Protein AF-A0A813KP44-F1 (afdb_monomer)

Nearest PDB structures (foldseek):
  4e7x-assembly2_B  TM=7.829E-01  e=6.860E-03  Schizosaccharomyces pombe 972h-
  4nku-assembly1_A  TM=8.073E-01  e=9.583E-03  Schizosaccharomyces pombe
  4e7x-assembly4_D  TM=8.511E-01  e=1.431E-02  Schizosaccharomyces pombe 972h-
  4nku-assembly2_B  TM=7.896E-01  e=1.870E-02  Schizosaccharomyces pombe
  4fhy-assembly1_A  TM=7.680E-01  e=2.000E-02  Schizosaccharomyces pombe 972h-

Mean predicted aligned error: 9.4 Å

Foldseek 3Di:
DPDPPPVVVVVVVVVVVVVVVVVVVVVVVVVVVVVVVVVVFAADPVVVVLLVVVQVLLQVQQPVLDPFKGKDWDPCVVVVNHTYPDDTHIDIDGNVDDVPDDDDPVRVVSCVVRSVVVQVVDPSDDDD

Structure (mmCIF, N/CA/C/O backbone):
data_AF-A0A813KP44-F1
#
_entry.id   AF-A0A813KP44-F1
#
loop_
_atom_site.group_PDB
_atom_site.id
_atom_site.type_symbol
_atom_site.label_atom_id
_atom_site.label_alt_id
_atom_site.label_comp_id
_atom_site.label_asym_id
_atom_site.label_entity_id
_atom_site.label_seq_id
_atom_site.pdbx_PDB_ins_code
_atom_site.Cartn_x
_atom_site.Cartn_y
_atom_site.Cartn_z
_atom_site.occupancy
_atom_site.B_iso_or_equiv
_atom_site.auth_seq_id
_atom_site.auth_comp_id
_atom_site.auth_asym_id
_atom_site.auth_atom_id
_atom_site.pdbx_PDB_model_num
ATOM 1 N N . THR A 1 1 ? -21.311 -11.856 73.648 1.00 53.50 1 THR A N 1
ATOM 2 C CA . THR A 1 1 ? -20.599 -10.884 72.781 1.00 53.50 1 THR A CA 1
ATOM 3 C C . THR A 1 1 ? -20.280 -11.401 71.371 1.00 53.50 1 THR A C 1
ATOM 5 O O . THR A 1 1 ? -19.382 -10.867 70.742 1.00 53.50 1 THR A O 1
ATOM 8 N N . LYS A 1 2 ? -20.999 -12.398 70.815 1.00 52.94 2 LYS A N 1
ATOM 9 C CA . LYS A 1 2 ? -20.636 -13.030 69.520 1.00 52.94 2 LYS A CA 1
ATOM 10 C C . LYS A 1 2 ? -21.686 -12.939 68.396 1.00 52.94 2 LYS A C 1
ATOM 12 O O . LYS A 1 2 ? -21.484 -13.541 67.354 1.00 52.94 2 LYS A O 1
ATOM 17 N N . GLN A 1 3 ? -22.782 -12.194 68.560 1.00 52.59 3 GLN A N 1
ATOM 18 C CA . GLN A 1 3 ? -23.870 -12.171 67.562 1.00 52.59 3 GLN A CA 1
ATOM 19 C C . GLN A 1 3 ? -23.836 -10.989 66.574 1.00 52.59 3 GLN A C 1
ATOM 21 O O . GLN A 1 3 ? -24.647 -10.955 65.659 1.00 52.59 3 GLN A O 1
ATOM 26 N N . GLN A 1 4 ? -22.887 -10.051 66.691 1.00 53.53 4 GLN A N 1
ATOM 27 C CA . GLN A 1 4 ? -22.876 -8.833 65.862 1.00 53.53 4 GLN A CA 1
ATOM 28 C C . GLN A 1 4 ? -21.953 -8.885 64.626 1.00 53.53 4 GLN A C 1
ATOM 30 O O . GLN A 1 4 ? -22.003 -7.975 63.812 1.00 53.53 4 GLN A O 1
ATOM 35 N N . GLN A 1 5 ? -21.113 -9.918 64.461 1.00 55.72 5 GLN A N 1
ATOM 36 C CA . GLN A 1 5 ? -20.077 -9.957 63.406 1.00 55.72 5 GLN A CA 1
ATOM 37 C C . GLN A 1 5 ? -20.553 -10.503 62.045 1.00 55.72 5 GLN A C 1
ATOM 39 O O . GLN A 1 5 ? -19.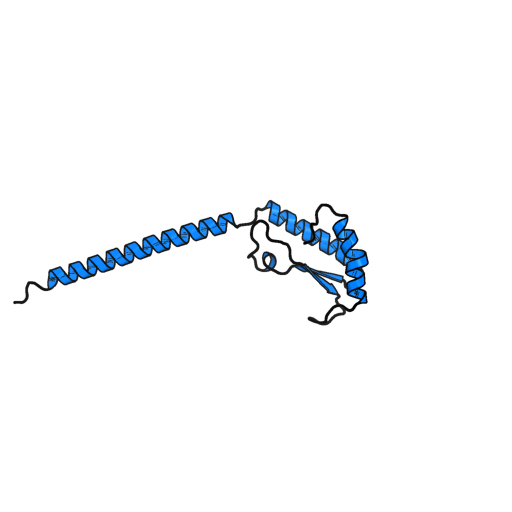933 -10.217 61.026 1.00 55.72 5 GLN A O 1
ATOM 44 N N . GLN A 1 6 ? -21.647 -11.267 61.998 1.00 55.84 6 GLN A N 1
ATOM 45 C CA . GLN A 1 6 ? -22.171 -11.856 60.754 1.00 55.84 6 GLN A CA 1
ATOM 46 C C . GLN A 1 6 ? -22.747 -10.860 59.721 1.00 55.84 6 GLN A C 1
ATOM 48 O O . GLN A 1 6 ? -22.451 -11.033 58.538 1.00 55.84 6 GLN A O 1
ATOM 53 N N . PRO A 1 7 ? -23.531 -9.826 60.094 1.00 60.59 7 PRO A N 1
ATOM 54 C CA . PRO A 1 7 ? -24.143 -8.935 59.104 1.00 60.59 7 PRO A CA 1
ATOM 55 C C . PRO A 1 7 ? -23.129 -8.023 58.394 1.00 60.59 7 PRO A C 1
ATOM 57 O O . PRO A 1 7 ? -23.327 -7.692 57.227 1.00 60.59 7 PRO A O 1
ATOM 60 N N . ASP A 1 8 ? -22.022 -7.658 59.049 1.00 69.38 8 ASP A N 1
ATOM 61 C CA . ASP A 1 8 ? -20.982 -6.811 58.446 1.00 69.38 8 ASP A CA 1
ATOM 62 C C . ASP A 1 8 ? -20.170 -7.542 57.368 1.00 69.38 8 ASP A C 1
ATOM 64 O O . ASP A 1 8 ? -19.831 -6.949 56.343 1.00 69.38 8 ASP A O 1
ATOM 68 N N . LEU A 1 9 ? -19.919 -8.843 57.545 1.00 67.31 9 LEU A N 1
ATOM 69 C CA . LEU A 1 9 ? -19.260 -9.684 56.540 1.00 67.31 9 LEU A CA 1
ATOM 70 C C . LEU A 1 9 ? -20.119 -9.832 55.275 1.00 67.31 9 LEU A C 1
ATOM 72 O O . LEU A 1 9 ? -19.630 -9.599 54.170 1.00 67.31 9 LEU A O 1
ATOM 76 N N . GLN A 1 10 ? -21.418 -10.105 55.432 1.00 72.56 10 GLN A N 1
ATOM 77 C CA . GLN A 1 10 ? -22.366 -10.170 54.311 1.00 72.56 10 GLN A CA 1
ATOM 78 C C . GLN A 1 10 ? -22.476 -8.840 53.556 1.00 72.56 10 GLN A C 1
ATOM 80 O O . GLN A 1 10 ? -22.576 -8.809 52.325 1.00 72.56 10 GLN A O 1
ATOM 85 N N . ARG A 1 11 ? -22.423 -7.718 54.280 1.00 74.56 11 ARG A N 1
ATOM 86 C CA . ARG A 1 11 ? -22.458 -6.384 53.679 1.00 74.56 11 ARG A CA 1
ATOM 87 C C . ARG A 1 11 ? -21.182 -6.089 52.888 1.00 74.56 11 ARG A C 1
ATOM 89 O O . ARG A 1 11 ? -21.269 -5.563 51.781 1.00 74.56 11 ARG A O 1
ATOM 96 N N . GLN A 1 12 ? -20.014 -6.472 53.407 1.00 75.62 12 GLN A N 1
ATOM 97 C CA . GLN A 1 12 ? -18.736 -6.320 52.702 1.00 75.62 12 GLN A CA 1
ATOM 98 C C . GLN A 1 12 ? -18.652 -7.180 51.433 1.00 75.62 12 GLN A C 1
ATOM 100 O O . GLN A 1 12 ? -18.158 -6.706 50.409 1.00 75.62 12 GLN A O 1
ATOM 105 N N . GLU A 1 13 ? -19.155 -8.415 51.463 1.00 78.81 13 GLU A N 1
ATOM 106 C CA . GLU A 1 13 ? -19.219 -9.281 50.276 1.00 78.81 13 GLU A CA 1
ATOM 107 C C . GLU A 1 13 ? -20.157 -8.719 49.202 1.00 78.81 13 GLU A C 1
ATOM 109 O O . GLU A 1 13 ? -19.802 -8.699 48.022 1.00 78.81 13 GLU A O 1
ATOM 114 N N . SER A 1 14 ? -21.305 -8.175 49.614 1.00 78.69 14 SER A N 1
ATOM 115 C CA . SER A 1 14 ? -22.266 -7.540 48.703 1.00 78.69 14 SER A CA 1
ATOM 116 C C . SER A 1 14 ? -21.669 -6.311 48.005 1.00 78.69 14 SER A C 1
ATOM 118 O O . SER A 1 14 ? -21.837 -6.133 46.800 1.00 78.69 14 SER A O 1
ATOM 120 N N . VAL A 1 15 ? -20.914 -5.477 48.734 1.00 80.38 15 VAL A N 1
ATOM 121 C CA . VAL A 1 15 ? -20.221 -4.309 48.158 1.00 80.38 15 VAL A CA 1
ATOM 122 C C . VAL A 1 15 ? -19.156 -4.737 47.147 1.00 80.38 15 VAL A C 1
ATOM 124 O O . VAL A 1 15 ? -19.101 -4.177 46.053 1.00 80.38 15 VAL A O 1
ATOM 127 N N . LYS A 1 16 ? -18.359 -5.768 47.458 1.00 76.81 16 LYS A N 1
ATOM 128 C CA . LYS A 1 16 ? -17.368 -6.316 46.517 1.00 76.81 16 LYS A CA 1
ATOM 129 C C . LYS A 1 16 ? -18.020 -6.888 45.256 1.00 76.81 16 LYS A C 1
ATOM 131 O O . LYS A 1 16 ? -17.506 -6.679 44.160 1.00 76.81 16 LYS A O 1
ATOM 136 N N . GLN A 1 17 ? -19.153 -7.582 45.382 1.00 76.50 17 GLN A N 1
ATOM 137 C CA . GLN A 1 17 ? -19.902 -8.077 44.223 1.00 76.50 17 GLN A CA 1
ATOM 138 C C . GLN A 1 17 ? -20.420 -6.937 43.341 1.00 76.50 17 GLN A C 1
ATOM 140 O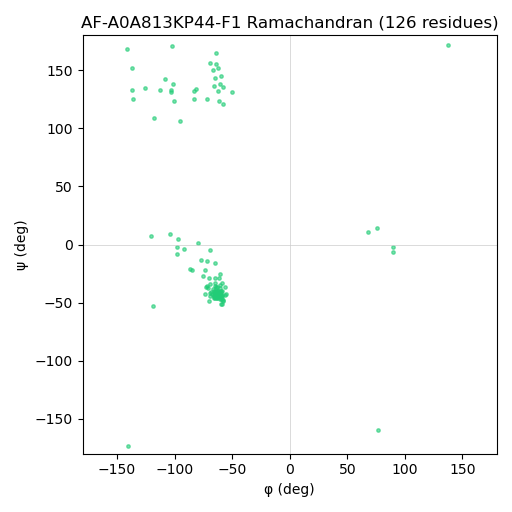 O . GLN A 1 17 ? -20.256 -7.007 42.126 1.00 76.50 17 GLN A O 1
ATOM 145 N N . MET A 1 18 ? -20.977 -5.871 43.925 1.00 69.69 18 MET A N 1
ATOM 146 C CA . MET A 1 18 ? -21.433 -4.704 43.158 1.00 69.69 18 MET A CA 1
ATOM 147 C C . MET A 1 18 ? -20.281 -3.986 42.446 1.00 69.69 18 MET A C 1
ATOM 149 O O . MET A 1 18 ? -20.426 -3.620 41.284 1.00 69.69 18 MET A O 1
ATOM 153 N N . GLN A 1 19 ? -19.127 -3.832 43.100 1.00 81.00 19 GLN A N 1
ATOM 154 C CA . GLN A 1 19 ? -17.933 -3.249 42.477 1.00 81.00 19 GLN A CA 1
ATOM 155 C C . GLN A 1 19 ? -17.432 -4.099 41.301 1.00 81.00 19 GLN A C 1
ATOM 157 O O . GLN A 1 19 ? -17.127 -3.559 40.242 1.00 81.00 19 GLN A O 1
ATOM 162 N N . ASN A 1 20 ? -17.417 -5.427 41.447 1.00 73.50 20 ASN A N 1
ATOM 163 C CA . ASN A 1 20 ? -17.039 -6.341 40.366 1.00 73.50 20 ASN A CA 1
ATOM 164 C C . ASN A 1 20 ? -18.037 -6.322 39.199 1.00 73.50 20 ASN A C 1
ATOM 166 O O . ASN A 1 20 ? -17.623 -6.412 38.048 1.00 73.50 20 ASN A O 1
ATOM 170 N N . LEU A 1 21 ? -19.339 -6.213 39.480 1.00 76.00 21 LEU A N 1
ATOM 171 C CA . LEU A 1 21 ? -20.368 -6.065 38.448 1.00 76.00 21 LEU A CA 1
ATOM 172 C C . LEU A 1 21 ? -20.216 -4.732 37.712 1.00 76.00 21 LEU A C 1
ATOM 174 O O . LEU A 1 21 ? -20.229 -4.729 36.490 1.00 76.00 21 LEU A O 1
ATOM 178 N N . SER A 1 22 ? -19.992 -3.630 38.434 1.00 82.12 22 SER A N 1
ATOM 179 C CA . SER A 1 22 ? -19.726 -2.313 37.838 1.00 82.12 22 SER A CA 1
ATOM 180 C C . SER A 1 22 ? -18.509 -2.350 36.914 1.00 82.12 22 SER A C 1
ATOM 182 O O . SER A 1 22 ? -18.602 -1.924 35.768 1.00 82.12 22 SER A O 1
ATOM 184 N N . ALA A 1 23 ? -17.398 -2.930 37.376 1.00 75.94 23 ALA A N 1
ATOM 185 C CA . ALA A 1 23 ? -16.178 -3.058 36.583 1.00 75.94 23 ALA A CA 1
ATOM 186 C C . ALA A 1 23 ? -16.377 -3.932 35.331 1.00 75.94 23 ALA A C 1
ATOM 188 O O . ALA A 1 23 ? -15.830 -3.626 34.275 1.00 75.94 23 ALA A O 1
ATOM 189 N N . ARG A 1 24 ? -17.188 -4.998 35.421 1.00 75.88 24 ARG A N 1
ATOM 190 C CA . ARG A 1 24 ? -17.551 -5.822 34.256 1.00 75.88 24 ARG A CA 1
ATOM 191 C C . ARG A 1 24 ? -18.379 -5.039 33.243 1.00 75.88 24 ARG A C 1
ATOM 193 O O . ARG A 1 24 ? -18.056 -5.081 32.064 1.00 75.88 24 ARG A O 1
ATOM 200 N N . THR A 1 25 ? -19.377 -4.282 33.693 1.00 84.25 25 THR A N 1
ATOM 201 C CA . THR A 1 25 ? -20.202 -3.446 32.808 1.00 84.25 25 THR A CA 1
ATOM 202 C C . THR A 1 25 ? -19.371 -2.361 32.114 1.00 84.25 25 THR A C 1
ATOM 204 O O . THR A 1 25 ? -19.565 -2.090 30.932 1.00 84.25 25 THR A O 1
ATOM 207 N N . GLU A 1 26 ? -18.422 -1.744 32.826 1.00 87.88 26 GLU A N 1
ATOM 208 C CA . GLU A 1 26 ? -17.496 -0.760 32.247 1.00 87.88 26 GLU A CA 1
ATOM 209 C C . GLU A 1 26 ? -16.574 -1.390 31.197 1.00 87.88 26 GLU A C 1
ATOM 211 O O . GLU A 1 26 ? -16.374 -0.813 30.125 1.00 87.88 26 GLU A O 1
ATOM 216 N N . GLN A 1 27 ? -16.053 -2.589 31.473 1.00 89.81 27 GLN A N 1
ATOM 217 C CA . GLN A 1 27 ? -15.243 -3.337 30.517 1.00 89.81 27 GLN A CA 1
ATOM 218 C C . GLN A 1 27 ? -16.048 -3.711 29.264 1.00 89.81 27 GLN A C 1
ATOM 220 O O . GLN A 1 27 ? -15.566 -3.503 28.153 1.00 89.81 27 GLN A O 1
ATOM 225 N N . GLU A 1 28 ? -17.273 -4.213 29.420 1.00 92.62 28 GLU A N 1
ATOM 226 C CA . GLU A 1 28 ? -18.157 -4.564 28.301 1.00 92.62 28 GLU A CA 1
ATOM 227 C C . GLU A 1 28 ? -18.467 -3.341 27.425 1.00 92.62 28 GLU A C 1
ATOM 229 O O . GLU A 1 28 ? -18.342 -3.403 26.200 1.00 92.62 28 GLU A O 1
ATOM 234 N N . LEU A 1 29 ? -18.779 -2.196 28.044 1.00 92.56 29 LEU A N 1
ATOM 235 C CA . LEU A 1 29 ? -19.014 -0.945 27.322 1.00 92.56 29 LEU A CA 1
ATOM 236 C C . LEU A 1 29 ? -17.774 -0.501 26.533 1.00 92.56 29 LEU A C 1
ATOM 238 O O . LEU A 1 29 ? -17.891 -0.076 25.381 1.00 92.56 29 LEU A O 1
ATOM 242 N N . PHE A 1 30 ? -16.588 -0.606 27.136 1.00 92.50 30 PHE A N 1
ATOM 243 C CA . PHE A 1 30 ? -15.330 -0.286 26.467 1.00 92.50 30 PHE A CA 1
ATOM 244 C C . PHE A 1 30 ? -15.056 -1.224 25.283 1.00 92.50 30 PHE A C 1
ATOM 246 O 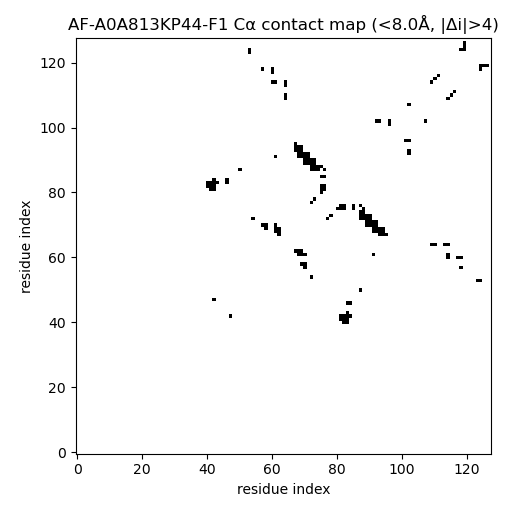O . PHE A 1 30 ? -14.699 -0.765 24.195 1.00 92.50 30 PHE A O 1
ATOM 253 N N . GLU A 1 31 ? -15.259 -2.530 25.459 1.00 94.81 31 GLU A N 1
ATOM 254 C CA . GLU A 1 31 ? -15.087 -3.521 24.395 1.00 94.81 31 GLU A CA 1
ATOM 255 C C . GLU A 1 31 ? -16.030 -3.262 23.217 1.00 94.81 31 GLU A C 1
ATOM 257 O O . GLU A 1 31 ? -15.616 -3.351 22.058 1.00 94.81 31 GLU A O 1
ATOM 262 N N . ASP A 1 32 ? -17.281 -2.896 23.484 1.00 94.75 32 ASP A N 1
ATOM 263 C CA . ASP A 1 32 ? -18.256 -2.602 22.436 1.00 94.75 32 ASP A CA 1
ATOM 264 C C . ASP A 1 32 ? -17.948 -1.293 21.701 1.00 94.75 32 ASP A C 1
ATOM 266 O O . ASP A 1 32 ? -18.045 -1.235 20.468 1.00 94.75 32 ASP A O 1
ATOM 270 N N . GLN A 1 33 ? -17.474 -0.267 22.413 1.00 94.69 33 GLN A N 1
ATOM 271 C CA . GLN A 1 33 ? -16.948 0.949 21.787 1.00 94.69 33 GLN A CA 1
ATOM 272 C C . GLN A 1 33 ? -15.743 0.642 20.891 1.00 94.69 33 GLN A C 1
ATOM 274 O O . GLN A 1 33 ? -15.679 1.124 19.757 1.00 94.69 33 GLN A O 1
ATOM 279 N N . MET A 1 34 ? -14.819 -0.206 21.351 1.00 94.25 34 MET A N 1
ATOM 280 C CA . MET A 1 34 ? -13.663 -0.628 20.560 1.00 94.25 34 MET A CA 1
ATOM 281 C C . MET A 1 34 ? -14.066 -1.402 19.307 1.00 94.25 34 MET A C 1
ATOM 283 O O . MET A 1 34 ? -13.587 -1.084 18.219 1.00 94.25 34 MET A O 1
ATOM 287 N N . LYS A 1 35 ? -14.990 -2.363 19.414 1.00 94.06 35 LYS A N 1
ATOM 288 C CA . LYS A 1 35 ? -15.523 -3.092 18.249 1.00 94.06 35 LYS A CA 1
ATOM 289 C C . LYS A 1 35 ? -16.162 -2.141 17.240 1.00 94.06 35 LYS A C 1
ATOM 291 O O . LYS A 1 35 ? -15.914 -2.269 16.041 1.00 94.06 35 LYS A O 1
ATOM 296 N N . SER A 1 36 ? -16.951 -1.177 17.714 1.00 93.75 36 SER A N 1
ATOM 297 C CA . SER A 1 36 ? -17.594 -0.174 16.861 1.00 93.75 36 SER A CA 1
ATOM 298 C C . SER A 1 36 ? -16.566 0.672 16.102 1.00 93.75 36 SER A C 1
ATOM 300 O O . SER A 1 36 ? -16.661 0.830 14.883 1.00 93.75 36 SER A O 1
ATOM 302 N N . LEU A 1 37 ? -15.518 1.135 16.790 1.00 92.75 37 LEU A N 1
ATOM 303 C CA . LEU A 1 37 ? -14.426 1.889 16.171 1.00 92.75 37 LEU A CA 1
ATOM 304 C C . LEU A 1 37 ? -13.644 1.049 15.153 1.00 92.75 37 LEU A C 1
ATOM 306 O O . LEU A 1 37 ? -13.395 1.513 14.041 1.00 92.75 37 LEU A O 1
ATOM 310 N N . LEU A 1 38 ? -13.325 -0.208 15.473 1.00 91.06 38 LEU A N 1
ATOM 311 C CA . LEU A 1 38 ? -12.655 -1.122 14.541 1.00 91.06 38 LEU A CA 1
ATOM 312 C C . LEU A 1 38 ? -13.482 -1.355 13.270 1.00 91.06 38 LEU A C 1
ATOM 314 O O . LEU A 1 38 ? -12.936 -1.373 12.165 1.00 91.06 38 LEU A O 1
ATOM 318 N N . LEU A 1 39 ? -14.805 -1.486 13.403 1.00 91.00 39 LEU A N 1
ATOM 319 C CA . LEU A 1 39 ? -15.711 -1.598 12.259 1.00 91.00 39 LEU A CA 1
ATOM 320 C C . LEU A 1 39 ? -15.745 -0.311 11.429 1.00 91.00 39 LEU A C 1
ATOM 322 O O . LEU A 1 39 ? -15.747 -0.385 10.199 1.00 91.00 39 LEU A O 1
ATOM 326 N N . ALA A 1 40 ? -15.728 0.857 12.074 1.00 90.19 40 ALA A N 1
ATOM 327 C CA . ALA A 1 40 ? -15.700 2.147 11.390 1.00 90.19 40 ALA A CA 1
ATOM 328 C C . ALA A 1 40 ? -14.398 2.366 10.598 1.00 90.19 40 ALA A C 1
ATOM 330 O O . ALA A 1 40 ? -14.439 2.920 9.497 1.00 90.19 40 ALA A O 1
ATOM 331 N N . CYS A 1 41 ? -13.265 1.885 11.121 1.00 90.94 41 CYS A N 1
ATOM 332 C CA . CYS A 1 41 ? -11.954 1.954 10.471 1.00 90.94 41 CYS A CA 1
ATOM 333 C C . CYS A 1 41 ? -11.763 0.922 9.352 1.00 90.94 41 CYS A C 1
ATOM 335 O O . CYS A 1 41 ? -10.813 1.041 8.573 1.00 90.94 41 CYS A O 1
ATOM 337 N N . ARG A 1 42 ? -12.637 -0.088 9.255 1.00 90.44 42 ARG A N 1
ATOM 338 C CA . ARG A 1 42 ? -12.504 -1.148 8.257 1.00 90.44 42 ARG A CA 1
ATOM 339 C C . ARG A 1 42 ? -12.596 -0.565 6.838 1.00 90.44 42 ARG A C 1
ATOM 341 O O . ARG A 1 42 ? -13.539 0.187 6.545 1.00 90.44 42 ARG A O 1
ATOM 348 N N . PRO A 1 43 ? -11.666 -0.937 5.943 1.00 88.56 43 PRO A N 1
ATOM 349 C CA . PRO A 1 43 ? -11.744 -0.524 4.555 1.00 88.56 43 PRO A CA 1
ATOM 350 C C . PRO A 1 43 ? -12.971 -1.132 3.875 1.00 88.56 43 PRO A C 1
ATOM 352 O O . PRO A 1 43 ? -13.368 -2.274 4.143 1.00 88.56 43 PRO A O 1
ATOM 355 N N . PHE A 1 44 ? -13.583 -0.361 2.984 1.00 89.69 44 PHE A N 1
ATOM 356 C CA . PHE A 1 44 ? -14.687 -0.832 2.164 1.00 89.69 44 PHE A CA 1
ATOM 357 C C . PHE A 1 44 ? -14.205 -1.868 1.143 1.00 89.69 44 PHE A C 1
ATOM 359 O O . PHE A 1 44 ? -13.047 -1.877 0.725 1.00 89.69 44 PHE A O 1
ATOM 366 N N . ARG A 1 45 ? -15.119 -2.731 0.679 1.00 88.19 45 ARG A N 1
ATOM 367 C CA . ARG A 1 45 ? -14.806 -3.713 -0.377 1.00 88.19 45 ARG A CA 1
ATOM 368 C C . ARG A 1 45 ? -14.259 -3.044 -1.640 1.00 88.19 45 ARG A C 1
ATOM 370 O O . ARG A 1 45 ? -13.347 -3.585 -2.260 1.00 88.19 45 ARG A O 1
ATOM 377 N N . ASP A 1 46 ? -14.777 -1.869 -1.980 1.00 89.19 46 ASP A N 1
ATOM 378 C CA . ASP A 1 46 ? -14.345 -1.122 -3.160 1.00 89.19 46 ASP A CA 1
ATOM 379 C C . ASP A 1 46 ? -12.924 -0.570 -3.013 1.00 89.19 46 ASP A C 1
ATOM 381 O O . ASP A 1 46 ? -12.177 -0.579 -3.991 1.00 89.19 46 ASP A O 1
ATOM 385 N N . GLU A 1 47 ? -12.517 -0.175 -1.800 1.00 88.38 47 GLU A N 1
ATOM 386 C CA . GLU A 1 47 ? -11.139 0.242 -1.501 1.00 88.38 47 GLU A CA 1
ATOM 387 C C . GLU A 1 47 ? -10.173 -0.934 -1.641 1.00 88.38 47 GLU A C 1
ATOM 389 O O . GLU A 1 47 ? -9.155 -0.819 -2.320 1.00 88.38 47 GLU A O 1
ATOM 394 N N . VAL A 1 48 ? -10.528 -2.100 -1.090 1.00 89.38 48 VAL A N 1
ATOM 395 C CA . VAL A 1 48 ? -9.734 -3.329 -1.263 1.00 89.38 48 VAL A CA 1
ATOM 396 C C . VAL A 1 48 ? -9.613 -3.680 -2.749 1.00 89.38 48 VAL A C 1
ATOM 398 O O . VAL A 1 48 ? -8.529 -3.994 -3.239 1.00 89.38 48 VAL A O 1
ATOM 401 N N . GLY A 1 49 ? -10.711 -3.579 -3.503 1.00 89.88 49 GLY A N 1
ATOM 402 C CA . GLY A 1 49 ? -10.704 -3.793 -4.948 1.00 89.88 49 GLY A CA 1
ATOM 403 C C . GLY A 1 49 ? -9.837 -2.780 -5.704 1.00 89.88 49 GLY A C 1
ATOM 404 O O . GLY A 1 49 ? -9.131 -3.157 -6.641 1.00 89.88 49 GLY A O 1
ATOM 405 N N . ALA A 1 50 ? -9.869 -1.504 -5.310 1.00 88.25 50 ALA A N 1
ATOM 406 C CA . ALA A 1 50 ? -9.025 -0.456 -5.876 1.00 88.25 50 ALA A CA 1
ATOM 407 C C . ALA A 1 50 ? -7.542 -0.722 -5.602 1.00 88.25 50 ALA A C 1
ATOM 409 O O . ALA A 1 50 ? -6.739 -0.645 -6.530 1.00 88.25 50 ALA A O 1
ATOM 410 N N . LEU A 1 51 ? -7.199 -1.143 -4.384 1.00 90.19 51 LEU A N 1
ATOM 411 C CA . LEU A 1 51 ? -5.841 -1.512 -4.003 1.00 90.19 51 LEU A CA 1
ATOM 412 C C . LEU A 1 51 ? -5.308 -2.667 -4.851 1.00 90.19 51 LEU A C 1
ATOM 414 O O . LEU A 1 51 ? -4.214 -2.570 -5.402 1.00 90.19 51 LEU A O 1
ATOM 418 N N . VAL A 1 52 ? -6.094 -3.734 -5.034 1.00 91.06 52 VAL A N 1
ATOM 419 C CA . VAL A 1 52 ? -5.700 -4.875 -5.880 1.00 91.06 52 VAL A CA 1
ATOM 420 C C . VAL A 1 52 ? -5.450 -4.435 -7.326 1.00 91.06 52 VAL A C 1
ATOM 422 O O . VAL A 1 52 ? -4.487 -4.880 -7.957 1.00 91.06 52 VAL A O 1
ATOM 425 N N . ARG A 1 53 ? -6.288 -3.540 -7.868 1.00 90.69 53 ARG A N 1
ATOM 426 C CA . ARG A 1 53 ? -6.088 -2.985 -9.216 1.00 90.69 53 ARG A CA 1
ATOM 427 C C . ARG A 1 53 ? -4.831 -2.119 -9.298 1.00 90.69 53 ARG A C 1
ATOM 429 O O . ARG A 1 53 ? -4.082 -2.278 -10.260 1.00 90.69 53 ARG A O 1
ATOM 436 N N . CYS A 1 54 ? -4.602 -1.268 -8.300 1.00 90.62 54 CYS A N 1
ATOM 437 C CA . CYS A 1 54 ? -3.429 -0.406 -8.189 1.00 90.62 54 CYS A CA 1
ATOM 438 C C . CYS A 1 54 ? -2.143 -1.243 -8.145 1.00 90.62 54 CYS A C 1
ATOM 440 O O . CYS A 1 54 ? -1.270 -1.081 -8.994 1.00 90.62 54 CYS A O 1
ATOM 442 N N . LEU A 1 55 ? -2.081 -2.242 -7.260 1.00 92.81 55 LEU A N 1
ATOM 443 C CA . LEU A 1 55 ? -0.933 -3.138 -7.136 1.00 92.81 55 LEU A CA 1
ATOM 444 C C . LEU A 1 55 ? -0.661 -3.900 -8.441 1.00 92.81 55 LEU A C 1
ATOM 446 O O . LEU A 1 55 ? 0.476 -3.956 -8.904 1.00 92.81 55 LEU A O 1
ATOM 450 N N . ARG A 1 56 ? -1.703 -4.435 -9.091 1.00 92.69 56 ARG A N 1
ATOM 451 C CA . ARG A 1 56 ? -1.564 -5.101 -10.396 1.00 92.69 56 ARG A CA 1
ATOM 452 C C . ARG A 1 56 ? -1.050 -4.147 -11.480 1.00 92.69 56 ARG A C 1
ATOM 454 O O . ARG A 1 56 ? -0.202 -4.540 -12.277 1.00 92.69 56 ARG A O 1
ATOM 461 N N . GLY A 1 57 ? -1.559 -2.915 -11.518 1.00 91.62 57 GLY A N 1
ATOM 462 C CA . GLY A 1 57 ? -1.094 -1.878 -12.441 1.00 91.62 57 GLY A CA 1
ATOM 463 C C . GLY A 1 57 ? 0.377 -1.533 -12.216 1.00 91.62 57 GLY A C 1
ATOM 464 O O . GLY A 1 57 ? 1.149 -1.488 -13.171 1.00 91.62 57 GLY A O 1
ATOM 465 N N . LEU A 1 58 ? 0.777 -1.386 -10.953 1.00 93.06 58 LEU A N 1
ATOM 466 C CA . LEU A 1 58 ? 2.151 -1.102 -10.561 1.00 93.06 58 LEU A CA 1
ATOM 467 C C . LEU A 1 58 ? 3.098 -2.245 -10.936 1.00 93.06 58 LEU A C 1
ATOM 469 O O . LEU A 1 58 ? 4.140 -1.986 -11.527 1.00 93.06 58 LEU A O 1
ATOM 473 N N . HIS A 1 59 ? 2.718 -3.501 -10.679 1.00 93.44 59 HIS A N 1
ATOM 474 C CA . HIS A 1 59 ? 3.488 -4.665 -11.128 1.00 93.44 59 HIS A CA 1
ATOM 475 C C . HIS A 1 59 ? 3.709 -4.658 -12.642 1.00 93.44 59 HIS A C 1
ATOM 477 O O . HIS A 1 59 ? 4.824 -4.911 -13.093 1.00 93.44 59 HIS A O 1
ATOM 483 N N . GLY A 1 60 ? 2.675 -4.334 -13.425 1.00 92.00 60 GLY A N 1
ATOM 484 C CA . GLY A 1 60 ? 2.795 -4.203 -14.877 1.00 92.00 60 GLY A CA 1
ATOM 485 C C . GLY A 1 60 ? 3.797 -3.118 -15.287 1.00 92.00 60 GLY A C 1
ATOM 486 O O . GLY A 1 60 ? 4.676 -3.372 -16.109 1.00 92.00 60 GLY A O 1
ATOM 487 N N . SER A 1 61 ? 3.709 -1.934 -14.676 1.00 92.62 61 SER A N 1
ATOM 488 C CA . SER A 1 61 ? 4.628 -0.820 -14.942 1.00 92.62 61 SER A CA 1
ATOM 489 C C . SER A 1 61 ? 6.074 -1.146 -14.553 1.00 92.62 61 SER A C 1
ATOM 491 O O . SER A 1 61 ? 6.996 -0.843 -15.307 1.00 92.62 61 SER A O 1
ATOM 493 N N . VAL A 1 62 ? 6.280 -1.801 -13.407 1.00 93.88 62 VAL A N 1
ATOM 494 C CA . VAL A 1 62 ? 7.609 -2.196 -12.919 1.00 93.88 62 VAL A CA 1
ATOM 495 C C . VAL A 1 62 ? 8.218 -3.291 -13.791 1.00 93.88 62 VAL A C 1
ATOM 497 O O . VAL A 1 62 ? 9.382 -3.187 -14.167 1.00 93.88 62 VAL A O 1
ATOM 500 N N . HIS A 1 63 ? 7.432 -4.283 -14.213 1.00 90.62 63 HIS A N 1
ATOM 501 C CA . HIS A 1 63 ? 7.893 -5.302 -15.159 1.00 90.62 63 HIS A CA 1
ATOM 502 C C . HIS A 1 63 ? 8.305 -4.687 -16.514 1.00 90.62 63 HIS A C 1
ATOM 504 O O . HIS A 1 63 ? 9.196 -5.194 -17.198 1.00 90.62 63 HIS A O 1
ATOM 510 N N . GLY A 1 64 ? 7.701 -3.557 -16.897 1.00 89.69 64 GLY A N 1
ATOM 511 C CA . GLY A 1 64 ? 8.089 -2.777 -18.076 1.00 89.69 64 GLY A CA 1
ATOM 512 C C . GLY A 1 64 ? 9.495 -2.162 -18.008 1.00 89.69 64 GLY A C 1
ATOM 513 O O . GLY A 1 64 ? 10.040 -1.786 -19.045 1.00 89.69 64 GLY A O 1
ATOM 514 N N . LEU A 1 65 ? 10.118 -2.082 -16.826 1.00 90.81 65 LEU A N 1
ATOM 515 C CA . LEU A 1 65 ? 11.480 -1.553 -16.666 1.00 90.81 65 LEU A CA 1
ATOM 516 C C . LEU A 1 65 ? 12.564 -2.508 -17.179 1.00 90.81 65 LEU A C 1
ATOM 518 O O . LEU A 1 65 ? 13.670 -2.062 -17.497 1.00 90.81 65 LEU A O 1
ATOM 522 N N . GLY A 1 66 ? 12.254 -3.801 -17.274 1.00 89.75 66 GLY A N 1
ATOM 523 C CA . GLY A 1 66 ? 13.163 -4.844 -17.734 1.00 89.75 66 GLY A CA 1
ATOM 524 C C . GLY A 1 66 ? 13.074 -6.109 -16.886 1.00 89.75 66 GLY A C 1
ATOM 525 O O . GLY A 1 66 ? 12.440 -6.136 -15.832 1.00 89.75 66 GLY A O 1
ATOM 526 N N . ARG A 1 67 ? 13.740 -7.172 -17.348 1.00 86.62 67 ARG A N 1
ATOM 527 C CA . ARG A 1 67 ? 13.819 -8.432 -16.598 1.00 86.62 67 ARG A CA 1
ATOM 528 C C . ARG A 1 67 ? 14.487 -8.206 -15.239 1.00 86.62 67 ARG A C 1
ATOM 530 O O . ARG A 1 67 ? 15.484 -7.492 -15.154 1.00 86.62 67 ARG A O 1
ATOM 537 N N . GLY A 1 68 ? 13.935 -8.843 -14.211 1.00 89.31 68 GLY A N 1
ATOM 538 C CA . GLY A 1 68 ? 14.444 -8.804 -12.842 1.00 89.31 68 GLY A CA 1
ATOM 539 C C . GLY A 1 68 ? 13.879 -7.678 -11.980 1.00 89.31 68 GLY A C 1
ATOM 540 O O . GLY A 1 68 ? 14.161 -7.676 -10.793 1.00 89.31 68 GLY A O 1
ATOM 541 N N . TRP A 1 69 ? 13.094 -6.743 -12.527 1.00 92.75 69 TRP A N 1
ATOM 542 C CA . TRP A 1 69 ? 12.418 -5.715 -11.732 1.00 92.75 69 TRP A CA 1
ATOM 543 C C . TRP A 1 69 ? 11.112 -6.227 -11.133 1.00 92.75 69 TRP A C 1
ATOM 545 O O . TRP A 1 69 ? 10.253 -6.752 -11.844 1.00 92.75 69 TRP A O 1
ATOM 555 N N . HIS A 1 70 ? 10.931 -5.980 -9.838 1.00 91.69 70 HIS A N 1
ATOM 556 C CA . HIS A 1 70 ? 9.763 -6.413 -9.083 1.00 91.69 70 HIS A CA 1
ATOM 557 C C . HIS A 1 70 ? 9.243 -5.321 -8.166 1.00 91.69 70 HIS A C 1
ATOM 559 O O . HIS A 1 70 ? 9.989 -4.476 -7.675 1.00 91.69 70 HIS A O 1
ATOM 565 N N . ALA A 1 71 ? 7.942 -5.382 -7.909 1.00 92.06 71 ALA A N 1
ATOM 566 C CA . ALA A 1 71 ? 7.275 -4.629 -6.861 1.00 92.06 71 ALA A CA 1
ATOM 567 C C . ALA A 1 71 ? 6.882 -5.596 -5.743 1.00 92.06 71 ALA A C 1
ATOM 569 O O . ALA A 1 71 ? 6.476 -6.726 -6.014 1.00 92.06 71 ALA A O 1
ATOM 570 N N . ARG A 1 72 ? 6.973 -5.172 -4.485 1.00 91.88 72 ARG A N 1
ATOM 571 C CA . ARG A 1 72 ? 6.419 -5.921 -3.353 1.00 91.88 72 ARG A CA 1
ATOM 572 C C . ARG A 1 72 ? 5.708 -4.957 -2.412 1.00 91.88 72 ARG A C 1
ATOM 574 O O . ARG A 1 72 ? 6.333 -3.986 -1.982 1.00 91.88 72 ARG A O 1
ATOM 581 N N . PRO A 1 73 ? 4.425 -5.198 -2.099 1.00 93.75 73 PRO A N 1
ATOM 582 C CA . PRO A 1 73 ? 3.739 -4.386 -1.113 1.00 93.75 73 PRO A CA 1
ATOM 583 C C . PRO A 1 73 ? 4.360 -4.622 0.267 1.00 93.75 73 PRO A C 1
ATOM 585 O O . PRO A 1 73 ? 4.854 -5.716 0.557 1.00 93.75 73 PRO A O 1
ATOM 588 N N . PHE A 1 74 ? 4.322 -3.603 1.115 1.00 93.62 74 PHE A N 1
ATOM 589 C CA . PHE A 1 74 ? 4.652 -3.698 2.534 1.00 93.62 74 PHE A CA 1
ATOM 590 C C . PHE A 1 74 ? 3.676 -2.835 3.348 1.00 93.62 74 PHE A C 1
ATOM 592 O O . PHE A 1 74 ? 2.667 -2.367 2.823 1.00 93.62 74 PHE A O 1
ATOM 599 N N . GLY A 1 75 ? 3.914 -2.689 4.650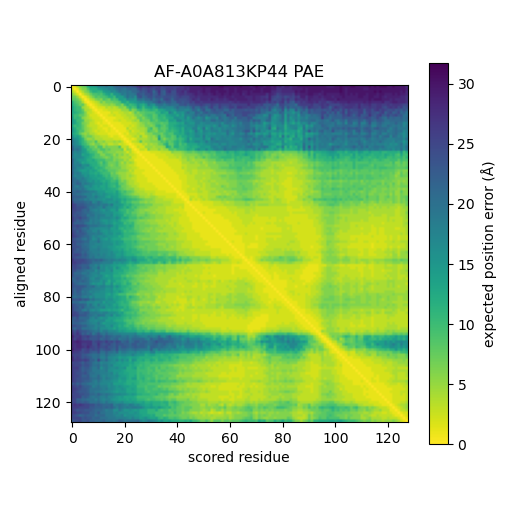 1.00 93.81 75 GLY A N 1
ATOM 600 C CA . GLY A 1 75 ? 3.111 -1.804 5.496 1.00 93.81 75 GLY A CA 1
ATOM 601 C C . GLY A 1 75 ? 1.738 -2.368 5.871 1.00 93.81 75 GLY A C 1
ATOM 602 O O . GLY A 1 75 ? 1.507 -3.584 5.858 1.00 93.81 75 GLY A O 1
ATOM 603 N N . SER A 1 76 ? 0.831 -1.469 6.259 1.00 93.50 76 SER A N 1
ATOM 604 C CA . SER A 1 76 ? -0.418 -1.781 6.976 1.00 93.50 76 SER A CA 1
ATOM 605 C C . SER A 1 76 ? -1.302 -2.800 6.249 1.00 93.50 76 SER A C 1
ATOM 607 O O . SER A 1 76 ? -1.791 -3.756 6.858 1.00 93.50 76 SER A O 1
ATOM 609 N N . TRP A 1 77 ? -1.448 -2.665 4.932 1.00 91.50 77 TRP A N 1
ATOM 610 C CA . TRP A 1 77 ? -2.253 -3.564 4.106 1.00 91.50 77 TRP A CA 1
ATOM 611 C C . TRP A 1 77 ? -1.719 -4.992 4.050 1.00 91.50 77 TRP A C 1
ATOM 613 O O . TRP A 1 77 ? -2.507 -5.934 3.995 1.00 91.50 77 TRP A O 1
ATOM 623 N N . THR A 1 78 ? -0.398 -5.174 4.098 1.00 91.50 78 THR A N 1
ATOM 624 C CA . THR A 1 78 ? 0.204 -6.516 4.034 1.00 91.50 78 THR A CA 1
ATOM 625 C C . THR A 1 78 ? 0.075 -7.299 5.332 1.00 91.50 78 THR A C 1
ATOM 627 O O . THR A 1 78 ? 0.004 -8.524 5.297 1.00 91.50 78 THR A O 1
ATOM 630 N N . ILE A 1 79 ? -0.016 -6.602 6.466 1.00 92.31 79 ILE A N 1
ATOM 631 C CA . ILE A 1 79 ? -0.170 -7.208 7.796 1.00 92.31 79 ILE A CA 1
ATOM 632 C C . ILE A 1 79 ? -1.631 -7.254 8.272 1.00 92.31 79 ILE A C 1
ATOM 634 O O . ILE A 1 79 ? -1.898 -7.635 9.407 1.00 92.31 79 ILE A O 1
ATOM 638 N N . GLY A 1 80 ? -2.586 -6.853 7.424 1.00 89.44 80 GLY A N 1
ATOM 639 C CA . GLY A 1 80 ? -4.015 -6.856 7.753 1.00 89.44 80 GLY A CA 1
ATOM 640 C C . GLY A 1 80 ? -4.465 -5.730 8.690 1.00 89.44 80 GLY A C 1
ATOM 641 O O . GLY A 1 80 ? -5.575 -5.790 9.211 1.00 89.44 80 GLY A O 1
ATOM 642 N N . LEU A 1 81 ? -3.631 -4.704 8.886 1.00 90.25 81 LEU A N 1
ATOM 643 C CA . LEU A 1 81 ? -3.935 -3.515 9.694 1.00 90.25 81 LEU A CA 1
ATOM 644 C C . LEU A 1 81 ? -4.257 -2.277 8.840 1.00 90.25 81 LEU A C 1
ATOM 646 O O . LEU A 1 81 ? -4.359 -1.175 9.370 1.00 90.25 81 LEU A O 1
ATOM 650 N N . GLY A 1 82 ? -4.403 -2.443 7.522 1.00 90.00 82 GLY A N 1
ATOM 651 C CA . GLY A 1 82 ? -4.835 -1.378 6.620 1.00 90.00 82 GLY A CA 1
ATOM 652 C C . GLY A 1 82 ? -6.235 -0.892 6.987 1.00 90.00 82 GLY A C 1
ATOM 653 O O . GLY A 1 82 ? -7.182 -1.680 7.049 1.00 90.00 82 GLY A O 1
ATOM 654 N N . THR A 1 83 ? -6.362 0.405 7.241 1.00 92.19 83 THR A N 1
ATOM 655 C CA . THR A 1 83 ? -7.637 1.067 7.532 1.00 92.19 83 THR A CA 1
ATOM 656 C C . THR A 1 83 ? -8.145 1.816 6.304 1.00 92.19 83 THR A C 1
ATOM 658 O O . THR A 1 83 ? -7.445 1.965 5.300 1.00 92.19 83 THR A O 1
ATOM 661 N N . ARG A 1 84 ? -9.387 2.298 6.372 1.00 89.50 84 ARG A N 1
ATOM 662 C CA . ARG A 1 84 ? -9.960 3.185 5.354 1.00 89.50 84 ARG A CA 1
ATOM 663 C C . ARG A 1 84 ? -9.028 4.361 5.059 1.00 89.50 84 ARG A C 1
ATOM 665 O O . ARG A 1 84 ? -8.580 5.037 5.982 1.00 89.50 84 ARG A O 1
ATOM 672 N N . GLY A 1 85 ? -8.780 4.608 3.776 1.00 86.94 85 GLY A N 1
ATOM 673 C CA . GLY A 1 85 ? -7.881 5.672 3.333 1.00 86.94 85 GLY A CA 1
ATOM 674 C C . GLY A 1 85 ? -6.397 5.462 3.659 1.00 86.94 85 GLY A C 1
ATOM 675 O O . GLY A 1 85 ? -5.633 6.405 3.496 1.00 86.94 85 GLY A O 1
ATOM 676 N N . SER A 1 86 ? -5.975 4.275 4.113 1.00 90.81 86 SER A N 1
ATOM 677 C CA . SER A 1 86 ? -4.547 3.964 4.259 1.00 90.81 86 SER A CA 1
ATOM 678 C C . SER A 1 86 ? -3.853 3.930 2.899 1.00 90.81 86 SER A C 1
ATOM 680 O O . SER A 1 86 ? -4.347 3.289 1.965 1.00 90.81 86 SER A O 1
ATOM 682 N N . ASP A 1 87 ? -2.672 4.535 2.827 1.00 90.38 87 ASP A N 1
ATOM 683 C CA . ASP A 1 87 ? -1.818 4.492 1.643 1.00 90.38 87 ASP A CA 1
ATOM 684 C C . ASP A 1 87 ? -1.336 3.067 1.337 1.00 90.38 87 ASP A C 1
ATOM 686 O O . ASP A 1 87 ? -1.283 2.195 2.208 1.00 90.38 87 ASP A O 1
ATOM 690 N N . LEU A 1 88 ? -1.011 2.818 0.066 1.00 90.94 88 LEU A N 1
ATOM 691 C CA . LEU A 1 88 ? -0.409 1.566 -0.383 1.00 90.94 88 LEU A CA 1
ATOM 692 C C . LEU A 1 88 ? 1.113 1.726 -0.435 1.00 90.94 88 LEU A C 1
ATOM 694 O O . LEU A 1 88 ? 1.645 2.330 -1.366 1.00 90.94 88 LEU A O 1
ATOM 698 N N . ASP A 1 89 ? 1.805 1.114 0.520 1.00 92.81 89 ASP A N 1
ATOM 699 C CA . ASP A 1 89 ? 3.264 1.097 0.549 1.00 92.81 89 ASP A CA 1
ATOM 700 C C . ASP A 1 89 ? 3.817 -0.013 -0.353 1.00 92.81 89 ASP A C 1
ATOM 702 O O . ASP A 1 89 ? 3.469 -1.192 -0.213 1.00 92.81 89 ASP A O 1
ATOM 706 N N . VAL A 1 90 ? 4.701 0.342 -1.289 1.00 92.56 90 VAL A N 1
ATOM 707 C CA . VAL A 1 90 ? 5.332 -0.618 -2.204 1.00 92.56 90 VAL A CA 1
ATOM 708 C C . VAL A 1 90 ? 6.807 -0.319 -2.358 1.00 92.56 90 VAL A C 1
ATOM 710 O O . VAL A 1 90 ? 7.208 0.817 -2.596 1.00 92.56 90 VAL A O 1
ATOM 713 N N . THR A 1 91 ? 7.621 -1.366 -2.261 1.00 91.19 91 THR A N 1
ATOM 714 C CA . THR A 1 91 ? 9.044 -1.293 -2.575 1.00 91.19 91 THR A CA 1
ATOM 715 C C . THR A 1 91 ? 9.303 -1.874 -3.959 1.00 91.19 91 THR A C 1
ATOM 717 O O . THR A 1 91 ? 8.718 -2.895 -4.333 1.00 91.19 91 THR A O 1
ATOM 720 N N . CYS A 1 92 ? 10.169 -1.216 -4.728 1.00 90.69 92 CYS A N 1
ATOM 721 C CA . CYS A 1 92 ? 10.657 -1.717 -6.009 1.00 90.69 92 CYS A CA 1
ATOM 722 C C . CYS A 1 92 ? 12.077 -2.252 -5.821 1.00 90.69 92 CYS A C 1
ATOM 724 O O . CYS A 1 92 ? 12.924 -1.561 -5.257 1.00 90.69 92 CYS A O 1
ATOM 726 N N . PHE A 1 93 ? 12.346 -3.460 -6.304 1.00 88.94 93 PHE A N 1
ATOM 727 C CA . PHE A 1 93 ? 13.644 -4.117 -6.161 1.00 88.94 93 PHE A CA 1
ATOM 728 C C . PHE A 1 93 ? 14.019 -4.876 -7.434 1.00 88.94 93 PHE A C 1
ATOM 730 O O . PHE A 1 93 ? 13.192 -5.046 -8.335 1.00 88.94 93 PHE A O 1
ATOM 737 N N . LYS A 1 94 ? 15.280 -5.307 -7.504 1.00 89.50 94 LYS A N 1
ATOM 738 C CA . LYS A 1 94 ? 15.840 -6.026 -8.644 1.00 89.50 94 LYS A CA 1
ATOM 739 C C . LYS A 1 94 ? 16.458 -7.352 -8.183 1.00 89.50 94 LYS A C 1
ATOM 741 O O . LYS A 1 94 ? 17.135 -7.364 -7.161 1.00 89.50 94 LYS A O 1
ATOM 746 N N . ASP A 1 95 ? 16.195 -8.449 -8.894 1.00 84.69 95 ASP A N 1
ATOM 747 C CA . ASP A 1 95 ? 16.594 -9.819 -8.499 1.00 84.69 95 ASP A CA 1
ATOM 748 C C . ASP A 1 95 ? 18.106 -10.030 -8.345 1.00 84.69 95 ASP A C 1
ATOM 750 O O . ASP A 1 95 ? 18.534 -10.938 -7.639 1.00 84.69 95 ASP A O 1
ATOM 754 N N . ASP A 1 96 ? 18.920 -9.229 -9.030 1.00 77.38 96 ASP A N 1
ATOM 755 C CA . ASP A 1 96 ? 20.382 -9.307 -8.992 1.00 77.38 96 ASP A CA 1
ATOM 756 C C . ASP A 1 96 ? 20.995 -8.646 -7.749 1.00 77.38 96 ASP A C 1
ATOM 758 O O . ASP A 1 96 ? 22.217 -8.638 -7.600 1.00 77.38 96 ASP A O 1
ATOM 762 N N . LEU A 1 97 ? 20.164 -8.112 -6.850 1.00 73.19 97 LEU A N 1
ATOM 763 C CA . LEU A 1 97 ? 20.593 -7.516 -5.593 1.00 73.19 97 LEU A CA 1
ATOM 764 C C . LEU A 1 97 ? 20.322 -8.464 -4.427 1.00 73.19 97 LEU A C 1
ATOM 766 O O . LEU A 1 97 ? 19.225 -9.006 -4.275 1.00 73.19 97 LEU A O 1
ATOM 770 N N . GLU A 1 98 ? 21.324 -8.634 -3.564 1.00 71.94 98 GLU A N 1
ATOM 771 C CA . GLU A 1 98 ? 21.129 -9.327 -2.296 1.00 71.94 98 GLU A CA 1
ATOM 772 C C . GLU A 1 98 ? 20.118 -8.565 -1.423 1.00 71.94 98 GLU A C 1
ATOM 774 O O . GLU A 1 98 ? 19.940 -7.345 -1.521 1.00 71.94 98 GLU A O 1
ATOM 779 N N . HIS A 1 99 ? 19.416 -9.294 -0.553 1.00 68.06 99 HIS A N 1
ATOM 780 C CA . HIS A 1 99 ? 18.431 -8.692 0.342 1.00 68.06 99 HIS A CA 1
ATOM 781 C C . HIS A 1 99 ? 19.096 -7.622 1.219 1.00 68.06 99 HIS A C 1
ATOM 783 O O . HIS A 1 99 ? 20.002 -7.917 1.992 1.00 68.06 99 HIS A O 1
ATOM 789 N N . GLY A 1 100 ? 18.612 -6.383 1.123 1.00 68.56 100 GLY A N 1
ATOM 790 C CA . GLY A 1 100 ? 19.144 -5.249 1.883 1.00 68.56 100 GLY A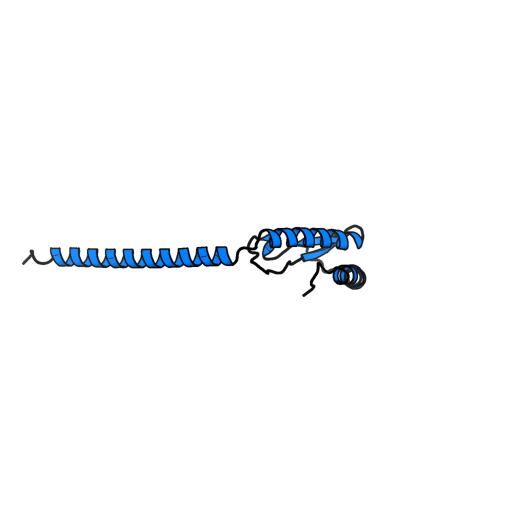 CA 1
ATOM 791 C C . GLY A 1 100 ? 20.272 -4.488 1.185 1.00 68.56 100 GLY A C 1
ATOM 792 O O . GLY A 1 100 ? 20.702 -3.461 1.708 1.00 68.56 100 GLY A O 1
ATOM 793 N N . THR A 1 101 ? 20.717 -4.917 0.000 1.00 77.38 101 THR A N 1
ATOM 794 C CA . THR A 1 101 ? 21.625 -4.114 -0.821 1.00 77.38 101 THR A CA 1
ATOM 795 C C . THR A 1 101 ? 20.865 -2.922 -1.414 1.00 77.38 101 THR A C 1
ATOM 797 O O . THR A 1 101 ? 19.837 -3.113 -2.070 1.00 77.38 101 THR A O 1
ATOM 800 N N . PRO A 1 102 ? 21.339 -1.679 -1.209 1.00 81.56 102 PRO A N 1
ATOM 801 C CA . PRO A 1 102 ? 20.744 -0.514 -1.848 1.00 81.56 102 PRO A CA 1
ATOM 802 C C . PRO A 1 102 ? 20.802 -0.623 -3.373 1.00 81.56 102 PRO A C 1
ATOM 804 O O . PRO A 1 102 ? 21.784 -1.113 -3.931 1.00 81.56 102 PRO A O 1
ATOM 807 N N . LEU A 1 103 ? 19.775 -0.107 -4.053 1.00 85.38 103 LEU A N 1
ATOM 808 C CA . LEU A 1 103 ? 19.812 0.048 -5.506 1.00 85.38 103 LEU A CA 1
ATOM 809 C C . LEU A 1 103 ? 21.001 0.930 -5.902 1.00 85.38 103 LEU A C 1
ATOM 811 O O . LEU A 1 103 ? 21.222 1.995 -5.318 1.00 85.38 103 LEU A O 1
ATOM 815 N N . ASP A 1 104 ? 21.733 0.513 -6.934 1.00 88.44 104 ASP A N 1
ATOM 816 C CA . ASP A 1 104 ? 22.757 1.364 -7.523 1.00 88.44 104 ASP A CA 1
ATOM 817 C C . ASP A 1 104 ? 22.139 2.626 -8.157 1.00 88.44 104 ASP A C 1
ATOM 819 O O . ASP A 1 104 ? 20.933 2.736 -8.419 1.00 88.44 104 ASP A O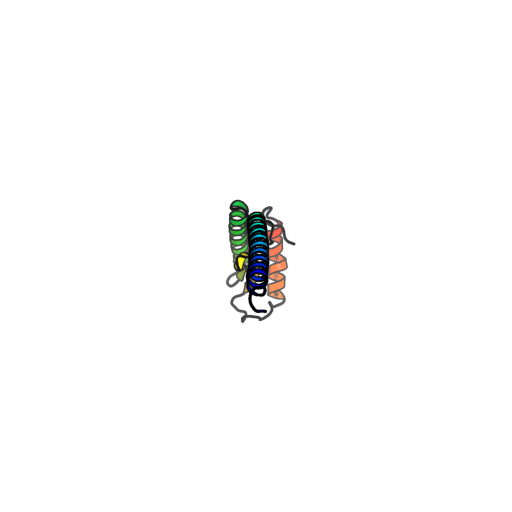 1
ATOM 823 N N . ARG A 1 105 ? 22.991 3.616 -8.433 1.00 90.62 105 ARG A N 1
ATOM 824 C CA . ARG A 1 105 ? 22.557 4.901 -8.994 1.00 90.62 105 ARG A CA 1
ATOM 825 C C . ARG A 1 105 ? 21.830 4.746 -10.335 1.00 90.62 105 ARG A C 1
ATOM 827 O O . ARG A 1 105 ? 20.925 5.524 -10.628 1.00 90.62 105 ARG A O 1
ATOM 834 N N . GLN A 1 106 ? 22.212 3.767 -11.153 1.00 89.38 106 GLN A N 1
ATOM 835 C CA . GLN A 1 106 ? 21.612 3.541 -12.469 1.00 89.38 106 GLN A CA 1
ATOM 836 C C . GLN A 1 106 ? 20.196 2.962 -12.355 1.00 89.38 106 GLN A C 1
ATOM 838 O O . GLN A 1 106 ? 19.298 3.325 -13.119 1.00 89.38 106 GLN A O 1
ATOM 843 N N . SER A 1 107 ? 19.980 2.101 -11.372 1.00 89.62 107 SER A N 1
ATOM 844 C CA . SER A 1 107 ? 18.701 1.489 -11.044 1.00 89.62 107 SER A CA 1
ATOM 845 C C . SER A 1 107 ? 17.742 2.534 -10.480 1.00 89.62 107 SER A C 1
ATOM 847 O O . SER A 1 107 ? 16.611 2.647 -10.953 1.00 89.62 107 SER A O 1
ATOM 849 N N . VAL A 1 108 ? 18.219 3.397 -9.576 1.00 90.38 108 VAL A N 1
ATOM 850 C CA . VAL A 1 108 ? 17.449 4.563 -9.106 1.00 90.38 108 VAL A CA 1
ATOM 851 C C . VAL A 1 108 ? 17.088 5.483 -10.273 1.00 90.38 108 VAL A C 1
ATOM 853 O O . VAL A 1 108 ? 15.924 5.850 -10.438 1.00 90.38 108 VAL A O 1
ATOM 856 N N . GLN A 1 109 ? 18.049 5.799 -11.146 1.00 91.94 109 GLN A N 1
ATOM 857 C CA . GLN A 1 109 ? 17.784 6.618 -12.328 1.00 91.94 109 GLN A CA 1
ATOM 858 C C . GLN A 1 109 ? 16.756 5.963 -13.260 1.00 91.94 109 GLN A C 1
ATOM 860 O O . GLN A 1 109 ? 15.943 6.661 -13.863 1.00 91.94 109 GLN A O 1
ATOM 865 N N . THR A 1 110 ? 16.751 4.634 -13.371 1.00 90.69 110 THR A N 1
ATOM 866 C CA . THR A 1 110 ? 15.763 3.884 -14.160 1.00 90.69 110 THR A CA 1
ATOM 867 C C . THR A 1 110 ? 14.357 4.046 -13.587 1.00 90.69 110 THR A C 1
ATOM 869 O O . THR A 1 110 ? 13.432 4.338 -14.344 1.00 90.69 110 THR A O 1
ATOM 872 N N . ILE A 1 111 ? 14.194 3.940 -12.265 1.00 90.31 111 ILE A N 1
ATOM 873 C CA . ILE A 1 111 ? 12.911 4.202 -11.597 1.00 90.31 111 ILE A CA 1
ATOM 874 C C . ILE A 1 111 ? 12.451 5.639 -11.878 1.00 90.31 111 ILE A C 1
ATOM 876 O O . ILE A 1 111 ? 11.338 5.848 -12.359 1.00 90.31 111 ILE A O 1
ATOM 880 N N . ILE A 1 112 ? 13.316 6.628 -11.645 1.00 91.06 112 ILE A N 1
ATOM 881 C CA . ILE A 1 112 ? 12.957 8.048 -11.783 1.00 91.06 112 ILE A CA 1
ATOM 882 C C . ILE A 1 112 ? 12.634 8.411 -13.238 1.00 91.06 112 ILE A C 1
ATOM 884 O O . ILE A 1 112 ? 11.684 9.138 -13.498 1.00 91.06 112 ILE A O 1
ATOM 888 N N . SER A 1 113 ? 13.413 7.920 -14.202 1.00 92.50 113 SER A N 1
ATOM 889 C CA . SER A 1 113 ? 13.263 8.316 -15.610 1.00 92.50 113 SER A CA 1
ATOM 890 C C . SER A 1 113 ? 12.204 7.526 -16.374 1.00 92.50 113 SER A C 1
ATOM 892 O O . SER A 1 113 ? 11.725 8.010 -17.397 1.00 92.50 113 SER A O 1
ATOM 894 N N . LYS A 1 114 ? 11.839 6.323 -15.911 1.00 92.44 114 LYS A N 1
ATOM 895 C CA . LYS A 1 114 ? 10.895 5.450 -16.623 1.00 92.44 114 LYS A CA 1
ATOM 896 C C . LYS A 1 114 ? 9.638 5.160 -15.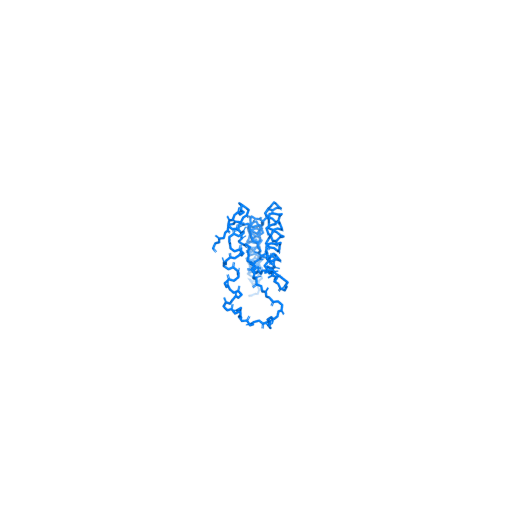819 1.00 92.44 114 LYS A C 1
ATOM 898 O O . LYS A 1 114 ? 8.545 5.376 -16.328 1.00 92.44 114 LYS A O 1
ATOM 903 N N . LEU A 1 115 ? 9.772 4.691 -14.577 1.00 91.56 115 LEU A N 1
ATOM 904 C CA . LEU A 1 115 ? 8.610 4.295 -13.778 1.00 91.56 115 LEU A CA 1
ATOM 905 C C . LEU A 1 115 ? 7.782 5.508 -13.364 1.00 91.56 115 LEU A C 1
ATOM 907 O O . LEU A 1 115 ? 6.570 5.511 -13.553 1.00 91.56 115 LEU A O 1
ATOM 911 N N . LEU A 1 116 ? 8.433 6.543 -12.830 1.00 89.62 116 LEU A N 1
ATOM 912 C CA . LEU A 1 116 ? 7.738 7.719 -12.314 1.00 89.62 116 LEU A CA 1
ATOM 913 C C . LEU A 1 116 ? 6.861 8.402 -13.389 1.00 89.62 116 LEU A C 1
ATOM 915 O O . LEU A 1 116 ? 5.676 8.600 -13.120 1.00 89.62 116 LEU A O 1
ATOM 919 N N . PRO A 1 117 ? 7.342 8.674 -14.621 1.00 90.50 117 PRO A N 1
ATOM 920 C CA . PRO A 1 117 ? 6.489 9.202 -15.686 1.00 90.50 117 PRO A CA 1
ATOM 921 C C . PRO A 1 117 ? 5.308 8.293 -16.037 1.00 90.50 117 PRO A C 1
ATOM 923 O O . PRO A 1 117 ? 4.203 8.788 -16.245 1.00 90.50 117 PRO A O 1
ATOM 926 N N . LEU A 1 118 ? 5.519 6.971 -16.074 1.00 88.12 118 LEU A N 1
ATOM 927 C CA . LEU A 1 118 ? 4.451 6.011 -16.366 1.00 88.12 118 LEU A CA 1
ATOM 928 C C . LEU A 1 118 ? 3.366 6.019 -15.290 1.00 88.12 118 LEU A C 1
ATOM 930 O O . LEU A 1 118 ? 2.198 5.864 -15.622 1.00 88.12 118 LEU A O 1
ATOM 934 N N . LEU A 1 119 ? 3.728 6.199 -14.019 1.00 89.75 119 LEU A N 1
ATOM 935 C CA . LEU A 1 119 ? 2.756 6.292 -12.930 1.00 89.75 119 LEU A CA 1
ATOM 936 C C . LEU A 1 119 ? 2.025 7.639 -12.944 1.00 89.75 119 LEU A C 1
ATOM 938 O O . LEU A 1 119 ? 0.806 7.657 -12.821 1.00 89.75 119 LEU A O 1
ATOM 942 N N . LEU A 1 120 ? 2.734 8.749 -13.176 1.00 89.00 120 LEU A N 1
ATOM 943 C CA . LEU A 1 120 ? 2.140 10.092 -13.233 1.00 89.00 120 LEU A CA 1
ATOM 944 C C . LEU A 1 120 ? 1.165 10.284 -14.404 1.00 89.00 120 LEU A C 1
ATOM 946 O O . LEU A 1 120 ? 0.231 11.073 -14.302 1.00 89.00 120 LEU A O 1
ATOM 950 N N . GLN A 1 121 ? 1.362 9.573 -1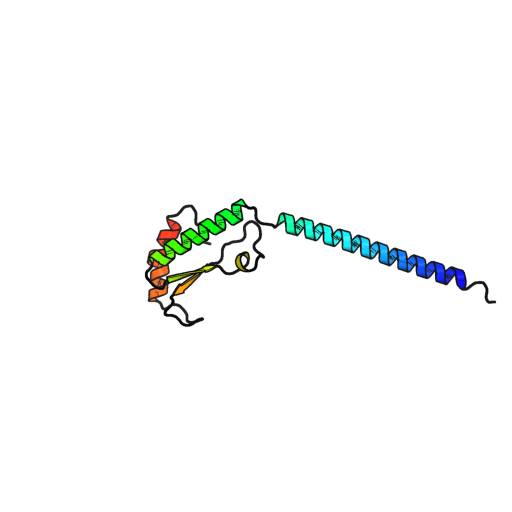5.517 1.00 87.75 121 GLN A N 1
ATOM 951 C CA . GLN A 1 121 ? 0.432 9.602 -16.653 1.00 87.75 121 GLN A CA 1
ATOM 952 C C . GLN A 1 121 ? -0.889 8.884 -16.370 1.00 87.75 121 GLN A C 1
ATOM 954 O O . GLN A 1 121 ? -1.846 9.028 -17.135 1.00 87.75 121 GLN A O 1
ATOM 959 N N . ARG A 1 122 ? -0.962 8.093 -15.300 1.00 84.88 122 ARG A N 1
ATOM 960 C CA . ARG A 1 122 ? -2.153 7.325 -14.986 1.00 84.88 122 ARG A CA 1
ATOM 961 C C . ARG A 1 122 ? -2.966 8.017 -13.900 1.00 84.88 122 ARG A C 1
ATOM 963 O O . ARG A 1 122 ? -2.497 8.223 -12.788 1.00 84.88 122 ARG A O 1
ATOM 970 N N . GLY A 1 123 ? -4.230 8.306 -14.202 1.00 80.44 123 GLY A N 1
ATOM 971 C CA . GLY A 1 123 ? -5.155 8.925 -13.246 1.00 80.44 123 GLY A CA 1
ATOM 972 C C . GLY A 1 123 ? -5.570 8.026 -12.074 1.00 80.44 123 GLY A C 1
ATOM 973 O O . GLY A 1 123 ? -6.290 8.485 -11.194 1.00 80.44 123 GLY A O 1
ATOM 974 N N . ASP A 1 124 ? -5.151 6.755 -12.060 1.00 82.56 124 ASP A N 1
ATOM 975 C CA . ASP A 1 124 ? -5.401 5.817 -10.962 1.00 82.56 124 ASP A CA 1
ATOM 976 C C . ASP A 1 124 ? -4.284 5.797 -9.903 1.00 82.56 124 ASP A C 1
ATOM 978 O O . ASP A 1 124 ? -4.451 5.136 -8.878 1.00 82.56 124 ASP A O 1
ATOM 982 N N . PHE A 1 125 ? -3.188 6.543 -10.103 1.00 84.12 125 PHE A N 1
ATOM 983 C CA . PHE A 1 125 ? -2.114 6.696 -9.122 1.00 84.12 125 PHE A CA 1
ATOM 984 C C . PHE A 1 125 ? -2.051 8.121 -8.579 1.00 84.12 125 PHE A C 1
ATOM 986 O O . PHE A 1 125 ? -2.008 9.099 -9.323 1.00 84.12 125 PHE A O 1
ATOM 993 N N . ARG A 1 126 ? -1.954 8.227 -7.254 1.00 84.56 126 ARG A N 1
ATOM 994 C CA . ARG A 1 126 ? -1.531 9.443 -6.564 1.00 84.56 126 ARG A CA 1
ATOM 995 C C . ARG A 1 126 ? -0.257 9.116 -5.803 1.00 84.56 126 ARG A C 1
ATOM 997 O O . ARG A 1 126 ? -0.300 8.350 -4.849 1.00 84.56 126 ARG A O 1
ATOM 1004 N N . LEU A 1 127 ? 0.864 9.651 -6.271 1.00 80.62 127 LEU A N 1
ATOM 1005 C CA . LEU A 1 127 ? 2.144 9.528 -5.581 1.00 80.62 127 LEU A CA 1
ATOM 1006 C C . LEU A 1 127 ? 2.199 10.587 -4.477 1.00 80.62 127 LEU A C 1
ATOM 1008 O O . LEU A 1 127 ? 1.806 11.733 -4.722 1.00 80.62 127 LEU A O 1
ATOM 1012 N N . VAL A 1 128 ? 2.628 10.178 -3.285 1.00 73.38 128 VAL A N 1
ATOM 1013 C CA . VAL A 1 128 ? 2.696 11.002 -2.070 1.00 73.38 128 VAL A CA 1
ATOM 1014 C C . VAL A 1 128 ? 4.148 11.153 -1.647 1.00 73.38 128 VAL A C 1
ATOM 1016 O O . VAL A 1 128 ? 4.893 10.156 -1.782 1.00 73.38 128 VAL A O 1
#

Secondary structure (DSSP, 8-state):
--SSSHHHHHHHHHHHHHHHHHHHHHHHHHHHHHHHHHHHHSPPHHHHHHHHHHHHHHHHHHHTT-TTEEEEEESTTTTT-PPTT---EEEEEETTSPTTPPPPHHHHHHIIIIIHHHHHT-TT----

Organism: Polarella glacialis (NCBI:txid89957)

Sequence (128 aa):
TKQQQQPDLQRQESVKQMQNLSARTEQELFEDQMKSLLLACRPFRDEVGALVRCLRGLHGSVHGLGRGWHARPFGSWTIGLGTRGSDLDVTCFKDDLEHGTPLDRQSVQTIISKLLPLLLQRGDFRLV

InterPro domains:
  IPR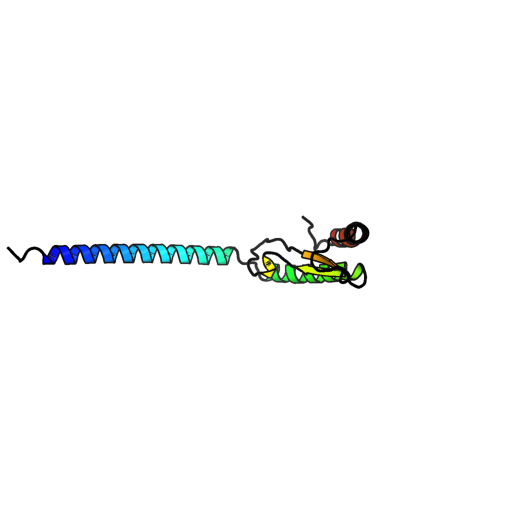043519 Nucleotidyltransferase superfamily [SSF81301] (32-125)

pLDDT: mean 85.4, std 9.99, range [52.59, 94.81]

Radius of gyration: 28.42 Å; Cα contacts (8 Å, |Δi|>4): 88; chains: 1; bounding box: 47×24×91 Å

Solvent-accessible surface area (backbone atoms only — not comparable to full-atom values): 7606 Å² total; per-residue (Å²): 144,80,84,76,64,64,66,58,52,57,51,53,51,50,52,53,49,51,53,52,51,51,53,48,53,52,50,52,54,50,52,52,52,49,53,52,51,54,58,69,40,46,50,51,72,66,54,56,52,49,50,54,51,46,53,53,51,48,41,55,52,38,43,70,77,38,92,55,38,42,62,46,75,40,63,46,61,70,74,73,65,42,37,57,90,55,79,87,45,68,50,77,49,49,69,92,51,62,93,87,56,79,79,52,73,68,55,51,47,46,43,60,72,50,44,47,57,60,45,69,74,32,94,85,54,82,90,131